Protein 5YHY (pdb70)

Sequence (146 aa):
GMSLANQIDQFLGTIMQFAENKHEILLGKSESDVKLTSTQEHILMLLAEQISTNAKIAEKLKISPAAVTKALKKLQEQELIKSSRATNDERVVLWSLTEKAVPVAKEHATHHEKTLSTYQELGNKFTDEEQEVISKFLSALTEEFQ

Secondary structure (DSSP, 8-state):
---HHHHHHHHHHHHHHHHTT-SS--SS-------S-HHHHHHHHHHHH--B-HHHHHHHHT--HHHHHHHHHHHHHTTSEEEEE-TT-TT-EEEEE-GGGHHHHHHHHHHHHHHHHHHHHHHTTS-HHHHHHHHHHHHHHHHHT-

Radius of gyration: 19.45 Å; Cα contacts (8 Å, |Δi|>4): 118; chains: 1; bounding box: 63×31×28 Å
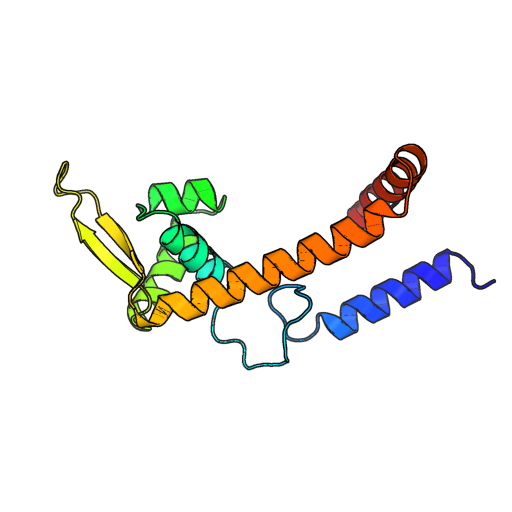
B-factor: mean 30.51, std 11.8, range [16.52, 79.5]

CATH classification: 6.10.250.2360 (+2 more: 1.10.10.10, 6.10.140.1680)

Foldseek 3Di:
DPDVVVVVVVVVVVVVVQCPPHQDDFPPDDDDDDPAHPLLLVVLLVQLVPWDFLVVSCVVVVHDSVVSVVSVVVCVVVVQKDWDADPVDRPTITIHGDPVNNVSNVVVVVRVVVRVVVVVVVCVVDDPVVVVVVVVVVVVVVVVVD

Organism: Lactococcus lactis subsp. lactis (strain IL1403) (NCBI:txid272623)

Structure (mmCIF, N/CA/C/O backbone):
data_5YHY
#
_entry.id   5YHY
#
_cell.length_a   62.182
_cell.length_b   62.182
_cell.length_c   117.280
_cell.angle_alpha   90.00
_cell.angle_beta   90.00
_cell.angle_gamma   90.00
#
_symmetry.space_group_name_H-M   'P 41 21 2'
#
loop_
_entity.id
_entity.type
_entity.pdbx_description
1 polymer 'Zinc transport transcriptional regulator'
2 non-polymer 'ZINC ION'
3 water water
#
loop_
_atom_site.group_PDB
_atom_site.id
_atom_site.type_symbol
_atom_site.label_atom_id
_atom_site.label_alt_id
_atom_site.label_comp_id
_atom_site.label_asym_id
_atom_site.label_entity_id
_atom_site.label_seq_id
_atom_site.pdbx_PDB_ins_code
_atom_site.Cartn_x
_atom_site.Cartn_y
_atom_site.Cartn_z
_atom_site.occupancy
_atom_site.B_iso_or_equiv
_atom_site.auth_seq_id
_atom_site.auth_comp_id
_atom_site.auth_asym_id
_atom_site.auth_atom_id
_atom_site.pdbx_PDB_model_num
ATOM 1 N N . GLY A 1 1 ? 65.589 -19.011 3.914 1.00 54.16 1 GLY A N 1
ATOM 2 C CA . GLY A 1 1 ? 65.227 -20.061 4.848 1.00 47.51 1 GLY A CA 1
ATOM 3 C C . GLY A 1 1 ? 64.506 -19.521 6.068 1.00 52.46 1 GLY A C 1
ATOM 4 O O . GLY A 1 1 ? 65.124 -18.898 6.937 1.00 58.79 1 GLY A O 1
ATOM 5 N N . MET A 1 2 ? 63.194 -19.737 6.136 1.00 47.68 2 MET A N 1
ATOM 6 C CA . MET A 1 2 ? 62.433 -20.398 5.077 1.00 41.49 2 MET A CA 1
ATOM 7 C C . MET A 1 2 ? 62.448 -19.548 3.808 1.00 37.03 2 MET A C 1
ATOM 8 O O . MET A 1 2 ? 62.424 -18.321 3.893 1.00 36.16 2 MET A O 1
ATOM 13 N N . SER A 1 3 ? 62.499 -20.186 2.636 1.00 30.97 3 SER A N 1
ATOM 14 C CA . SER A 1 3 ? 62.484 -19.444 1.378 1.00 29.06 3 SER A CA 1
ATOM 15 C C . SER A 1 3 ? 61.132 -18.773 1.233 1.00 25.04 3 SER A C 1
ATOM 16 O O . SER A 1 3 ? 60.152 -19.224 1.818 1.00 23.84 3 SER A O 1
ATOM 19 N N . LEU A 1 4 ? 61.083 -17.698 0.458 1.00 24.83 4 LEU A N 1
ATOM 20 C CA . LEU A 1 4 ? 59.815 -17.017 0.233 1.00 23.18 4 LEU A CA 1
ATOM 21 C C . LEU A 1 4 ? 58.846 -17.951 -0.479 1.00 23.61 4 LEU A C 1
ATOM 22 O O . LEU A 1 4 ? 57.654 -17.948 -0.184 1.00 20.49 4 LEU A O 1
ATOM 27 N N . ALA A 1 5 ? 59.351 -18.744 -1.420 1.00 24.22 5 ALA A N 1
ATOM 28 C CA . ALA A 1 5 ? 58.495 -19.701 -2.118 1.00 23.72 5 ALA A CA 1
ATOM 29 C C . ALA A 1 5 ? 57.782 -20.621 -1.136 1.00 22.03 5 ALA A C 1
ATOM 30 O O . ALA A 1 5 ? 56.582 -20.865 -1.254 1.00 20.44 5 ALA A O 1
ATOM 32 N N . ASN A 1 6 ? 58.527 -21.143 -0.168 1.00 21.87 6 ASN A N 1
ATOM 33 C CA . ASN A 1 6 ? 57.942 -22.019 0.825 1.00 22.55 6 ASN A CA 1
ATOM 34 C C . ASN A 1 6 ? 56.967 -21.271 1.731 1.00 20.45 6 ASN A C 1
ATOM 35 O O . ASN A 1 6 ? 55.917 -21.798 2.080 1.00 22.53 6 ASN A O 1
ATOM 40 N N . GLN A 1 7 ? 57.293 -20.026 2.053 1.00 19.29 7 GLN A N 1
ATOM 41 C CA . GLN A 1 7 ? 56.389 -19.201 2.859 1.00 20.59 7 GLN A CA 1
ATOM 42 C C . GLN A 1 7 ? 55.073 -18.984 2.124 1.00 19.69 7 GLN A C 1
ATOM 43 O O . GLN A 1 7 ? 53.987 -19.007 2.728 1.00 21.17 7 GLN A O 1
ATOM 49 N N . ILE A 1 8 ? 55.163 -18.749 0.820 1.00 17.65 8 ILE A N 1
ATOM 50 C CA . ILE A 1 8 ? 53.950 -18.551 0.026 1.00 17.99 8 ILE A CA 1
ATOM 51 C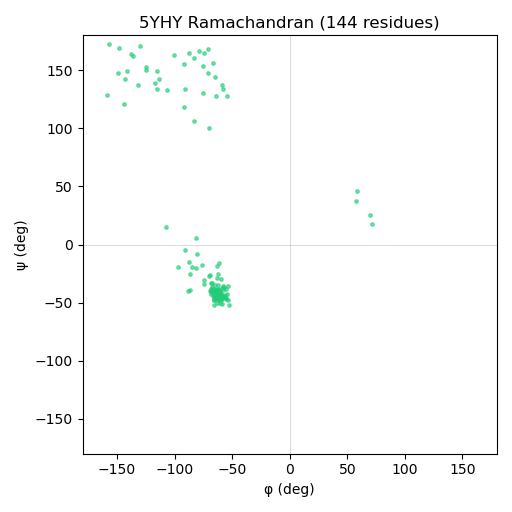 C . ILE A 1 8 ? 53.108 -19.820 0.018 1.00 19.21 8 ILE A C 1
ATOM 52 O O . ILE A 1 8 ? 51.886 -19.772 0.217 1.00 20.23 8 ILE A O 1
ATOM 57 N N . ASP A 1 9 ? 53.770 -20.953 -0.206 1.00 18.37 9 ASP A N 1
ATOM 58 C CA . ASP A 1 9 ? 53.103 -22.257 -0.225 1.00 21.65 9 ASP A CA 1
ATOM 59 C C . ASP A 1 9 ? 52.348 -22.492 1.083 1.00 20.87 9 ASP A C 1
ATOM 60 O O . ASP A 1 9 ? 51.172 -22.879 1.078 1.00 23.44 9 ASP A O 1
ATOM 65 N N . GLN A 1 10 ? 53.010 -22.221 2.201 1.00 22.82 10 GLN A N 1
ATOM 66 C CA . GLN A 1 10 ? 52.403 -22.432 3.510 1.00 22.76 10 GLN A CA 1
ATOM 67 C C . GLN A 1 10 ? 51.255 -21.464 3.787 1.00 23.05 10 GLN A C 1
ATOM 68 O O . GLN A 1 10 ? 50.245 -21.848 4.367 1.00 24.72 10 GLN A O 1
ATOM 74 N N . PHE A 1 11 ? 51.418 -20.215 3.355 1.00 22.39 11 PHE A N 1
ATOM 75 C CA . PHE A 1 11 ? 50.370 -19.223 3.497 1.00 22.47 11 PHE A CA 1
ATOM 76 C C . PHE A 1 11 ? 49.105 -19.655 2.762 1.00 22.44 11 PHE A C 1
ATOM 77 O O . PHE A 1 11 ? 48.001 -19.528 3.273 1.00 23.99 11 PHE A O 1
ATOM 85 N N . LEU A 1 12 ? 49.267 -20.157 1.547 1.00 20.20 12 LEU A N 1
ATOM 86 C CA . LEU A 1 12 ? 48.119 -20.548 0.752 1.00 21.53 12 LEU A CA 1
ATOM 87 C C . LEU A 1 12 ? 47.452 -21.767 1.368 1.00 23.24 12 LEU A C 1
ATOM 88 O O . LEU A 1 12 ? 46.230 -21.894 1.322 1.00 23.50 12 LEU A O 1
ATOM 93 N N . GLY A 1 13 ? 48.258 -22.633 1.974 1.00 22.76 13 GLY A N 1
ATOM 94 C CA . GLY A 1 13 ? 47.724 -23.747 2.750 1.00 25.27 13 GLY A CA 1
ATOM 95 C C . GLY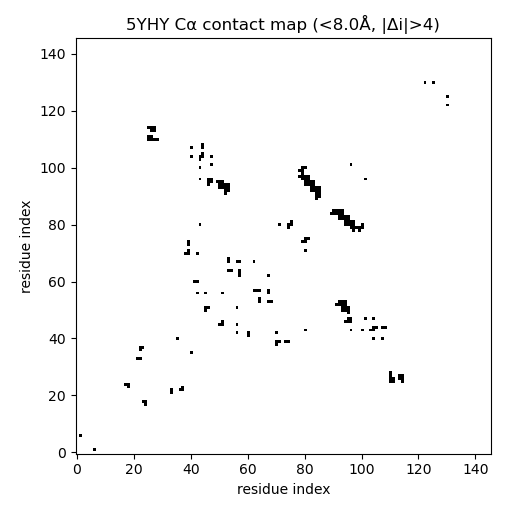 A 1 13 ? 46.840 -23.278 3.899 1.00 25.82 13 GLY A C 1
ATOM 96 O O . GLY A 1 13 ? 45.736 -23.796 4.102 1.00 25.84 13 GLY A O 1
ATOM 97 N N . THR A 1 14 ? 47.318 -22.288 4.647 1.00 23.13 14 THR A N 1
ATOM 98 C CA . THR A 1 14 ? 46.540 -21.702 5.733 1.00 23.45 14 THR A CA 1
ATOM 99 C C . THR A 1 14 ? 45.197 -21.184 5.228 1.00 26.59 14 THR A C 1
ATOM 100 O O . THR A 1 14 ? 44.155 -21.411 5.850 1.00 26.06 14 THR A O 1
ATOM 104 N N . ILE A 1 15 ? 45.220 -20.489 4.094 1.00 22.65 15 ILE A N 1
ATOM 105 C CA . ILE A 1 15 ? 43.995 -19.928 3.533 1.00 23.48 15 ILE A CA 1
ATOM 106 C C . ILE A 1 15 ? 43.034 -21.020 3.073 1.00 26.43 15 ILE A C 1
ATOM 107 O O . ILE A 1 15 ? 41.831 -20.946 3.333 1.00 26.99 15 ILE A O 1
ATOM 112 N N . MET A 1 16 ? 43.558 -22.030 2.388 1.00 25.24 16 MET A N 1
ATOM 113 C CA . MET A 1 16 ? 42.729 -23.157 1.976 1.00 25.30 16 MET A CA 1
ATOM 114 C C . MET A 1 16 ? 41.994 -23.759 3.168 1.00 28.66 16 MET A C 1
ATOM 115 O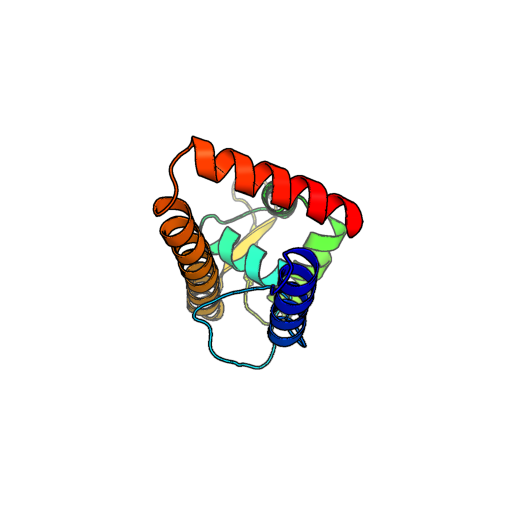 O . MET A 1 16 ? 40.785 -23.994 3.102 1.00 27.46 16 MET A O 1
ATOM 120 N N . GLN A 1 17 ? 42.720 -24.003 4.254 1.00 26.81 17 GLN A N 1
ATOM 121 C CA . GLN A 1 17 ? 42.122 -24.586 5.458 1.00 29.73 17 GLN A CA 1
ATOM 122 C C . GLN A 1 17 ? 41.005 -23.722 6.024 1.00 30.35 17 GLN A C 1
ATOM 123 O O . GLN A 1 17 ? 39.949 -24.222 6.428 1.00 28.96 17 GLN A O 1
ATOM 129 N N . PHE A 1 18 ? 41.249 -22.418 6.072 1.00 26.89 18 PHE A N 1
ATOM 130 C CA . PHE A 1 18 ? 40.277 -21.487 6.619 1.00 26.02 18 PHE A CA 1
ATOM 131 C C . PHE A 1 18 ? 39.046 -21.420 5.720 1.00 30.19 18 PHE A C 1
ATOM 132 O O . PHE A 1 18 ? 37.923 -21.236 6.201 1.00 31.03 18 PHE A O 1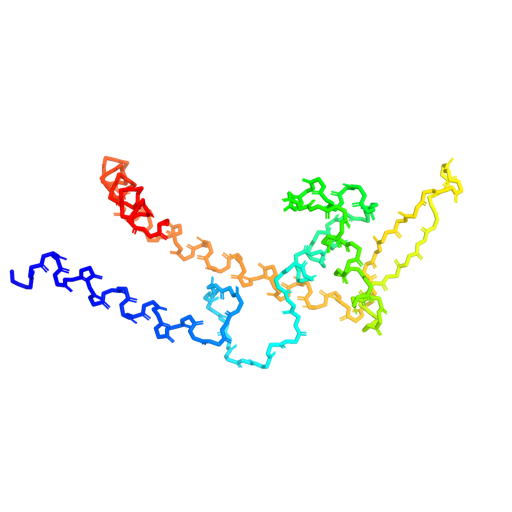
ATOM 140 N N . ALA A 1 19 ? 39.260 -21.583 4.417 1.00 27.00 19 ALA A N 1
ATOM 141 C CA . ALA A 1 19 ? 38.201 -21.356 3.434 1.00 29.64 19 ALA A CA 1
ATOM 142 C C . ALA A 1 19 ? 37.258 -22.544 3.300 1.00 33.90 19 ALA A C 1
ATOM 143 O O . ALA A 1 19 ? 36.142 -22.402 2.808 1.00 34.54 19 ALA A O 1
ATOM 145 N N . GLU A 1 20 ? 37.721 -23.714 3.721 1.00 32.75 20 GLU A N 1
ATOM 146 C CA . GLU A 1 20 ? 36.953 -24.938 3.536 1.00 36.22 20 GLU A CA 1
ATOM 147 C C . GLU A 1 20 ? 35.543 -24.812 4.115 1.00 37.82 20 GLU A C 1
ATOM 148 O O . GLU A 1 20 ? 35.371 -24.421 5.267 1.00 36.72 20 GLU A O 1
ATOM 154 N N . ASN A 1 21 ? 34.548 -25.133 3.292 1.00 40.26 21 ASN A N 1
ATOM 155 C CA . ASN A 1 21 ? 33.139 -25.100 3.693 1.00 41.17 21 ASN A CA 1
ATOM 156 C C . ASN A 1 21 ? 32.566 -23.697 3.922 1.00 42.76 21 ASN A C 1
ATOM 157 O O . ASN A 1 21 ? 31.596 -23.532 4.670 1.00 40.49 21 ASN A O 1
ATOM 162 N N . LYS A 1 22 ? 33.155 -22.693 3.274 1.00 38.08 22 LYS A N 1
ATOM 163 C CA . LYS A 1 22 ? 32.687 -21.315 3.407 1.00 35.76 22 LYS A CA 1
ATOM 164 C C . LYS A 1 22 ? 32.377 -20.692 2.053 1.00 34.12 22 LYS A C 1
ATOM 165 O O . LYS A 1 22 ? 32.988 -21.048 1.048 1.00 35.91 22 LYS A O 1
ATOM 171 N N . HIS A 1 23 ? 31.422 -19.765 2.031 1.00 32.58 23 HIS A N 1
ATOM 172 C CA . HIS A 1 23 ? 31.061 -19.058 0.805 1.00 33.35 23 HIS A CA 1
ATOM 173 C C . HIS A 1 23 ? 31.953 -17.849 0.603 1.00 30.99 23 HIS A C 1
ATOM 174 O O . HIS A 1 23 ? 32.127 -17.385 -0.516 1.00 30.39 23 HIS A O 1
ATOM 181 N N . GLU A 1 24 ? 32.492 -17.331 1.704 1.00 27.53 24 GLU A N 1
ATOM 182 C CA . GLU A 1 24 ? 33.250 -16.090 1.689 1.00 25.95 24 GLU A CA 1
ATOM 183 C C . GLU A 1 24 ? 34.309 -16.134 2.774 1.00 24.59 24 GLU A C 1
ATOM 184 O O . GLU A 1 24 ? 34.099 -16.733 3.826 1.00 24.93 24 GLU A O 1
ATOM 190 N N . ILE A 1 25 ? 35.444 -15.487 2.525 1.00 24.36 25 ILE A N 1
ATOM 191 C CA . ILE A 1 25 ? 36.454 -15.330 3.563 1.00 22.08 25 ILE A CA 1
ATOM 192 C C . ILE A 1 25 ? 36.082 -14.135 4.443 1.00 20.99 25 ILE A C 1
ATOM 193 O O . ILE A 1 25 ? 36.205 -12.983 4.034 1.00 21.96 25 ILE A O 1
ATOM 198 N N . LEU A 1 26 ? 35.611 -14.424 5.652 1.00 21.01 26 LEU A N 1
ATOM 199 C CA . LEU A 1 26 ? 35.212 -13.381 6.591 1.00 21.75 26 LEU A CA 1
ATOM 200 C C . LEU A 1 26 ? 35.833 -13.653 7.947 1.00 22.42 26 LEU A C 1
ATOM 201 O O . LEU A 1 26 ? 35.849 -14.798 8.408 1.00 26.43 26 LEU A O 1
ATOM 206 N N . LEU A 1 27 ? 36.333 -12.597 8.580 1.00 23.40 27 LEU A N 1
ATOM 207 C CA . LEU A 1 27 ? 36.951 -12.702 9.906 1.00 23.32 27 LEU A CA 1
ATOM 208 C C . LEU A 1 27 ? 36.001 -12.264 11.001 1.00 28.23 27 LEU A C 1
ATOM 209 O O . LEU A 1 27 ? 35.019 -11.575 10.744 1.00 29.14 27 LEU A O 1
ATOM 214 N N . GLY A 1 28 ? 36.324 -12.645 12.234 1.00 31.35 28 GLY A N 1
ATOM 215 C CA . GLY A 1 28 ? 35.555 -12.220 13.390 1.00 30.74 28 GLY A CA 1
ATOM 216 C C . GLY A 1 28 ? 34.199 -12.890 13.440 1.00 32.29 28 GLY A C 1
ATOM 217 O O . GLY A 1 28 ? 33.288 -12.434 14.135 1.00 32.43 28 GLY A O 1
ATOM 218 N N . LYS A 1 29 ? 34.063 -13.980 12.696 1.00 31.82 29 LYS A N 1
ATOM 219 C CA . LYS A 1 29 ? 32.801 -14.692 12.607 1.00 34.28 29 LYS A CA 1
ATOM 220 C C . LYS A 1 29 ? 32.952 -16.091 13.197 1.00 41.37 29 LYS A C 1
ATOM 221 O O . LYS A 1 29 ? 33.923 -16.791 12.909 1.00 39.94 29 LYS A O 1
ATOM 227 N N . SER A 1 30 ? 31.999 -16.499 14.029 1.00 39.60 30 SER A N 1
ATOM 228 C CA . SER A 1 30 ? 32.019 -17.853 14.571 1.00 46.49 30 SER A CA 1
ATOM 229 C C . SER A 1 30 ? 31.580 -18.870 13.522 1.00 54.44 30 SER A C 1
ATOM 230 O O . SER A 1 30 ? 30.843 -18.537 12.589 1.00 52.15 30 SER A O 1
ATOM 233 N N . GLU A 1 31 ? 32.048 -20.105 13.673 1.00 57.78 31 GLU A N 1
ATOM 234 C CA . GLU A 1 31 ? 31.609 -21.194 12.812 1.00 62.65 31 GLU A CA 1
ATOM 235 C C . GLU A 1 31 ? 30.100 -21.342 12.939 1.00 63.10 31 GLU A C 1
ATOM 236 O O . GLU A 1 31 ? 29.555 -21.276 14.041 1.00 64.33 31 GLU A O 1
ATOM 242 N N . SER A 1 32 ? 29.423 -21.533 11.813 1.00 63.03 32 SER A N 1
ATOM 243 C CA . SER A 1 32 ? 27.980 -21.730 11.830 1.00 66.23 32 SER A CA 1
ATOM 244 C C . SER A 1 32 ? 27.519 -22.457 10.576 1.00 68.69 32 SER A C 1
ATOM 245 O O . SER A 1 32 ? 28.303 -22.685 9.653 1.00 65.23 32 SER A O 1
ATOM 248 N N . ASP A 1 33 ? 26.243 -22.826 10.555 1.00 69.67 33 ASP A N 1
ATOM 249 C CA . ASP A 1 33 ? 25.649 -23.466 9.392 1.00 71.19 33 ASP A CA 1
ATOM 250 C C . ASP A 1 33 ? 25.416 -22.425 8.299 1.00 70.34 33 ASP A C 1
ATOM 251 O O . ASP A 1 33 ? 24.848 -21.360 8.554 1.00 69.25 33 ASP A O 1
ATOM 256 N N . VAL A 1 34 ? 25.867 -22.731 7.085 1.00 68.37 34 VAL A N 1
ATOM 257 C CA . VAL A 1 34 ? 25.687 -21.828 5.952 1.00 64.02 34 VAL A CA 1
ATOM 258 C C . VAL A 1 34 ? 24.222 -21.772 5.521 1.00 60.76 34 VAL A C 1
ATOM 259 O O . VAL A 1 34 ? 23.731 -22.663 4.826 1.00 64.04 34 VAL A O 1
ATOM 263 N N . LYS A 1 35 ? 23.528 -20.719 5.940 1.00 52.39 35 LYS A N 1
ATOM 264 C CA . LYS A 1 35 ? 22.099 -20.596 5.689 1.00 51.11 35 LYS A CA 1
ATOM 265 C C . LYS A 1 35 ? 21.824 -19.948 4.334 1.00 44.82 35 LYS A C 1
ATOM 266 O O . LYS A 1 35 ? 20.910 -20.358 3.615 1.00 47.63 35 LYS A O 1
ATOM 272 N N . LEU A 1 36 ? 22.625 -18.944 3.988 1.00 39.87 36 LEU A N 1
ATOM 273 C CA . LEU A 1 36 ? 22.402 -18.160 2.775 1.00 30.38 36 LEU A CA 1
ATOM 274 C C . LEU A 1 36 ? 23.628 -18.139 1.877 1.00 30.20 36 LEU A C 1
ATOM 275 O O . LEU A 1 36 ? 24.757 -18.252 2.349 1.00 28.81 36 LEU A O 1
ATOM 280 N N . THR A 1 37 ? 23.408 -17.978 0.576 1.00 26.15 37 THR A N 1
ATOM 281 C CA . THR A 1 37 ? 24.514 -17.780 -0.347 1.00 25.42 37 THR A CA 1
ATOM 282 C C . THR A 1 37 ? 25.015 -16.361 -0.164 1.00 24.32 37 THR A C 1
ATOM 283 O O . THR A 1 37 ? 24.332 -15.535 0.435 1.00 23.44 37 THR A O 1
ATOM 287 N N . SER A 1 38 ? 26.206 -16.078 -0.678 1.00 24.32 38 SER A N 1
ATOM 288 C CA . SER A 1 38 ? 26.754 -14.738 -0.564 1.00 24.15 38 SER A CA 1
ATOM 289 C C . SER A 1 38 ? 25.882 -13.721 -1.296 1.00 21.77 38 SER A C 1
ATOM 290 O O . SER A 1 38 ? 25.651 -12.626 -0.788 1.00 22.66 38 SER A O 1
ATOM 293 N N . THR A 1 39 ? 25.375 -14.083 -2.476 1.00 23.22 39 THR A N 1
ATOM 294 C CA . THR A 1 39 ? 24.512 -13.163 -3.206 1.00 21.04 39 THR A CA 1
ATOM 295 C C . THR A 1 39 ? 23.273 -12.830 -2.367 1.00 18.84 39 THR A C 1
ATOM 296 O O . THR A 1 39 ? 22.865 -11.675 -2.276 1.00 19.62 39 THR A O 1
ATOM 300 N N . GLN A 1 40 ? 22.685 -13.846 -1.749 1.00 21.13 40 GLN A N 1
ATOM 301 C CA . GLN A 1 40 ? 21.523 -13.616 -0.905 1.00 20.22 40 GLN A CA 1
ATOM 302 C C . GLN A 1 40 ? 21.853 -12.673 0.254 1.00 19.99 40 GLN A C 1
ATOM 303 O O . GLN A 1 40 ? 21.095 -11.743 0.532 1.00 18.87 40 GLN A O 1
ATOM 309 N N . GLU A 1 41 ? 22.996 -12.900 0.904 1.00 20.36 41 GLU A N 1
ATOM 310 C CA . GLU A 1 41 ? 23.409 -12.054 2.018 1.00 20.79 41 GLU A CA 1
ATOM 311 C C . GLU A 1 41 ? 23.608 -10.624 1.541 1.00 19.78 41 GLU A C 1
ATOM 312 O O . GLU A 1 41 ? 23.273 -9.669 2.238 1.00 19.79 41 GLU A O 1
ATOM 318 N N . HIS A 1 42 ? 24.163 -10.474 0.343 1.00 18.32 42 HIS A N 1
ATOM 319 C CA . HIS A 1 42 ? 24.465 -9.143 -0.158 1.00 17.04 42 HIS A CA 1
ATOM 320 C C . HIS A 1 42 ? 23.228 -8.377 -0.600 1.00 18.48 42 HIS A C 1
ATOM 321 O O . HIS A 1 42 ? 23.183 -7.161 -0.471 1.00 18.86 42 HIS A O 1
ATOM 328 N N . ILE A 1 43 ? 22.214 -9.092 -1.080 1.00 18.78 43 ILE A N 1
ATOM 329 C CA . ILE A 1 43 ? 20.944 -8.439 -1.345 1.00 20.40 43 ILE A CA 1
ATOM 330 C C . ILE A 1 43 ? 20.370 -7.881 -0.047 1.00 18.33 43 ILE A C 1
ATOM 331 O O . ILE A 1 43 ? 19.905 -6.744 -0.005 1.00 18.94 43 ILE A O 1
ATOM 336 N N . LEU A 1 44 ? 20.441 -8.662 1.024 1.00 20.13 44 LEU A N 1
ATOM 337 C CA . LEU A 1 44 ? 19.910 -8.192 2.299 1.00 20.65 44 LEU A CA 1
ATOM 338 C C . LEU A 1 44 ? 20.647 -6.946 2.784 1.00 18.86 44 LEU A C 1
ATOM 339 O O . LEU A 1 44 ? 20.021 -5.997 3.248 1.00 19.84 44 LEU A O 1
ATOM 344 N N . MET A 1 45 ? 21.973 -6.927 2.632 1.00 21.15 45 MET A N 1
ATOM 345 C CA . MET A 1 45 ? 22.740 -5.734 2.983 1.00 20.96 45 MET A CA 1
ATOM 346 C C . MET A 1 45 ? 22.330 -4.527 2.167 1.00 18.93 45 MET A C 1
ATOM 347 O O . MET A 1 45 ? 22.254 -3.417 2.682 1.00 22.57 45 MET A O 1
ATOM 352 N N . LEU A 1 46 ? 22.087 -4.736 0.877 1.00 18.23 46 LEU A N 1
ATOM 353 C CA . LEU A 1 46 ? 21.681 -3.647 0.016 1.00 18.87 46 LEU A CA 1
ATOM 354 C C . LEU A 1 46 ? 20.311 -3.098 0.451 1.00 20.58 46 LEU A C 1
ATOM 355 O O . LEU A 1 46 ? 20.116 -1.887 0.541 1.00 22.68 46 LEU A O 1
ATOM 360 N N . LEU A 1 47 ? 19.377 -3.998 0.745 1.00 19.93 47 LEU A N 1
ATOM 361 C CA . LEU A 1 47 ? 18.020 -3.587 1.102 1.00 20.20 47 LEU A CA 1
ATOM 362 C C . LEU A 1 47 ? 17.962 -2.900 2.465 1.00 23.97 47 LEU A C 1
ATOM 363 O O . LEU A 1 47 ? 17.071 -2.084 2.711 1.00 25.14 47 LEU A O 1
ATOM 368 N N . ALA A 1 48 ? 18.910 -3.224 3.341 1.00 25.65 48 ALA A N 1
ATOM 369 C CA . ALA A 1 48 ? 19.010 -2.554 4.639 1.00 27.57 48 ALA A CA 1
ATOM 370 C C . ALA A 1 48 ? 19.318 -1.074 4.434 1.00 27.84 48 ALA A C 1
ATOM 371 O O . ALA A 1 48 ? 18.945 -0.222 5.242 1.00 32.71 48 ALA A O 1
ATOM 373 N N . GLU A 1 49 ? 20.002 -0.786 3.337 1.00 25.01 49 GLU A N 1
ATOM 374 C CA . GLU A 1 49 ? 20.428 0.559 2.991 1.00 28.28 49 GLU A CA 1
ATOM 375 C C . GLU A 1 49 ? 19.357 1.295 2.188 1.00 33.01 49 GLU A C 1
ATOM 376 O O . GLU A 1 49 ? 19.112 2.481 2.406 1.00 33.27 49 GLU A O 1
ATOM 382 N N . GLN A 1 50 ? 18.707 0.580 1.273 1.00 29.04 50 GLN A N 1
ATOM 383 C CA . GLN A 1 50 ? 17.747 1.187 0.354 1.00 28.85 50 GLN A CA 1
ATOM 384 C C . GLN A 1 50 ? 16.774 0.158 -0.212 1.00 27.95 50 GLN A C 1
ATOM 385 O O . GLN A 1 50 ? 17.196 -0.865 -0.740 1.00 26.74 50 GLN A O 1
ATOM 391 N N . ILE A 1 51 ? 15.479 0.443 -0.123 1.00 27.16 51 ILE A N 1
ATOM 392 C CA . ILE A 1 51 ? 14.484 -0.340 -0.856 1.00 24.83 51 ILE A CA 1
ATOM 393 C C . ILE A 1 51 ? 14.827 -0.268 -2.344 1.00 25.80 51 ILE A C 1
ATOM 394 O O . ILE A 1 51 ? 15.110 0.813 -2.866 1.00 26.78 51 ILE A O 1
ATOM 399 N N . SER A 1 52 ? 14.811 -1.409 -3.034 1.00 22.06 52 SER A N 1
ATOM 400 C CA . SER A 1 52 ? 15.385 -1.466 -4.370 1.00 21.87 52 SER A CA 1
ATOM 401 C C . SER A 1 52 ? 14.599 -2.329 -5.346 1.00 21.38 52 SER A C 1
ATOM 402 O O . SER A 1 52 ? 13.989 -3.325 -4.957 1.00 22.67 52 SER A O 1
ATOM 405 N N . THR A 1 53 ? 14.652 -1.959 -6.620 1.00 21.50 53 THR A N 1
ATOM 406 C CA . THR A 1 53 ? 14.117 -2.788 -7.697 1.00 20.43 53 THR A CA 1
ATOM 407 C C . THR A 1 53 ? 15.061 -3.932 -8.081 1.00 19.55 53 THR A C 1
ATOM 408 O O . THR A 1 53 ? 16.240 -3.936 -7.707 1.00 19.26 53 THR A O 1
ATOM 412 N N . ASN A 1 54 ? 14.549 -4.893 -8.848 1.00 22.24 54 ASN A N 1
ATOM 413 C CA . ASN A 1 54 ? 15.404 -5.944 -9.395 1.00 19.86 54 ASN A CA 1
ATOM 414 C C . ASN A 1 54 ? 16.561 -5.329 -10.172 1.00 19.71 54 ASN A C 1
ATOM 415 O O . ASN A 1 54 ? 17.701 -5.787 -10.070 1.00 20.83 54 ASN A O 1
ATOM 420 N N . ALA A 1 55 ? 16.256 -4.301 -10.962 1.00 20.54 55 ALA A N 1
ATOM 421 C CA . ALA A 1 55 ? 17.275 -3.649 -11.790 1.00 24.83 55 ALA A CA 1
ATOM 422 C C . ALA A 1 55 ? 18.370 -3.019 -10.946 1.00 21.80 55 ALA A C 1
ATOM 423 O O . ALA A 1 55 ? 19.553 -3.167 -11.248 1.00 22.53 55 ALA A O 1
ATOM 425 N N . LYS A 1 56 ? 17.970 -2.335 -9.878 1.00 23.34 56 LYS A N 1
ATOM 426 C CA . LYS A 1 56 ? 18.915 -1.680 -8.988 1.00 23.30 56 LYS A CA 1
ATOM 427 C C . LYS A 1 56 ? 19.814 -2.703 -8.292 1.00 21.73 56 LYS A C 1
ATOM 428 O O . LYS A 1 5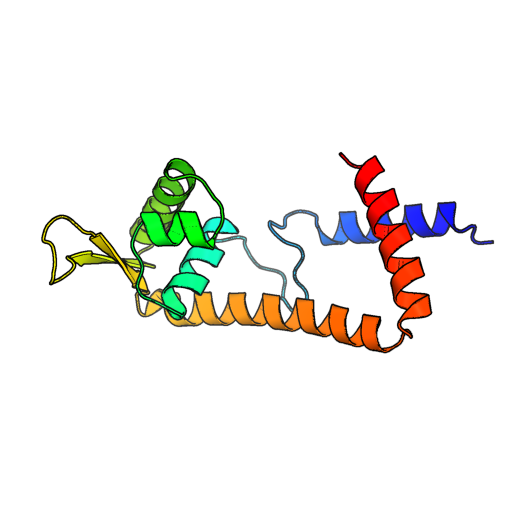6 ? 21.017 -2.481 -8.120 1.00 21.52 56 LYS A O 1
ATOM 434 N N . ILE A 1 57 ? 19.233 -3.836 -7.907 1.00 19.61 57 ILE A N 1
ATOM 435 C CA . ILE A 1 57 ? 20.019 -4.888 -7.280 1.00 19.45 57 ILE A CA 1
ATOM 436 C C . ILE A 1 57 ? 21.092 -5.427 -8.232 1.00 19.74 57 ILE A C 1
ATOM 437 O O . ILE A 1 57 ? 22.249 -5.606 -7.844 1.00 19.35 57 ILE A O 1
ATOM 442 N N . ALA A 1 58 ? 20.701 -5.695 -9.479 1.00 19.79 58 ALA A N 1
ATOM 443 C CA . ALA A 1 58 ? 21.638 -6.192 -10.482 1.00 19.98 58 ALA A CA 1
ATOM 444 C C . ALA A 1 58 ? 22.750 -5.182 -10.725 1.00 19.54 58 ALA A C 1
ATOM 445 O O . ALA A 1 58 ? 23.916 -5.551 -10.867 1.00 20.25 58 ALA A O 1
ATOM 447 N N . GLU A 1 59 ? 22.374 -3.910 -10.770 1.00 19.88 59 GLU A N 1
ATOM 448 C CA . GLU A 1 59 ? 23.333 -2.839 -11.004 1.00 20.55 59 GLU A CA 1
ATOM 449 C C . GLU A 1 59 ? 24.347 -2.779 -9.862 1.00 24.14 59 GLU A C 1
ATOM 450 O O . GLU A 1 59 ? 25.562 -2.742 -10.088 1.00 24.86 59 GLU A O 1
ATOM 456 N N . LYS A 1 60 ? 23.841 -2.758 -8.635 1.00 22.02 60 LYS A N 1
ATOM 457 C CA . LYS A 1 60 ? 24.682 -2.543 -7.459 1.00 22.88 60 LYS A CA 1
ATOM 458 C C . LYS A 1 60 ? 25.613 -3.712 -7.184 1.00 23.76 60 LYS A C 1
ATOM 459 O O . LYS A 1 60 ? 26.769 -3.523 -6.800 1.00 26.25 60 LYS A O 1
ATOM 465 N N . LEU A 1 61 ? 25.105 -4.927 -7.355 1.00 19.94 61 LEU A N 1
ATOM 466 C CA . LEU A 1 61 ? 25.884 -6.112 -7.032 1.00 21.53 61 LEU A CA 1
ATOM 467 C C . LEU A 1 61 ? 26.678 -6.613 -8.234 1.00 22.22 61 LEU A C 1
ATOM 468 O O . LEU A 1 61 ? 27.453 -7.565 -8.118 1.00 23.04 61 LEU A O 1
ATOM 473 N N . LYS A 1 62 ? 26.475 -5.969 -9.378 1.00 21.91 62 LYS A N 1
ATOM 474 C CA . LYS A 1 62 ? 27.182 -6.321 -10.604 1.00 21.88 62 LYS A CA 1
ATOM 475 C C . LYS A 1 62 ? 26.938 -7.771 -10.997 1.00 24.62 62 LYS A C 1
ATOM 476 O O . LYS A 1 62 ? 27.867 -8.499 -11.344 1.00 24.64 62 LYS A O 1
ATOM 482 N N . ILE A 1 63 ? 25.677 -8.184 -10.942 1.00 21.27 63 ILE A N 1
ATOM 483 C CA . ILE A 1 63 ? 25.294 -9.542 -11.337 1.00 25.01 63 ILE A CA 1
ATOM 484 C C . ILE A 1 63 ? 24.117 -9.480 -12.302 1.00 22.00 63 ILE A C 1
ATOM 485 O O . ILE A 1 63 ? 23.533 -8.421 -12.502 1.00 22.26 63 ILE A O 1
ATOM 490 N N . SER A 1 64 ? 23.779 -10.616 -12.904 1.00 22.18 64 SER A N 1
ATOM 491 C CA . SER A 1 64 ? 22.779 -10.638 -13.966 1.00 23.07 64 SER A CA 1
ATOM 492 C C . SER A 1 64 ? 21.358 -10.686 -13.415 1.00 20.71 64 SER A C 1
ATOM 493 O O . SER A 1 64 ? 21.151 -11.058 -12.261 1.00 22.64 64 SER A O 1
ATOM 496 N N . PRO A 1 65 ? 20.369 -10.310 -14.238 1.00 20.83 65 PRO A N 1
ATOM 497 C CA . PRO A 1 65 ? 18.978 -10.415 -13.788 1.00 18.85 65 PRO A CA 1
ATOM 498 C C . PRO A 1 65 ? 18.621 -11.849 -13.373 1.00 20.20 65 PRO A C 1
ATOM 499 O O . PRO A 1 65 ? 17.879 -12.027 -12.413 1.00 20.91 65 PRO A O 1
ATOM 503 N N . ALA A 1 66 ? 19.153 -12.855 -14.060 1.00 20.54 66 ALA A N 1
ATOM 504 C CA . ALA A 1 66 ? 18.873 -14.238 -13.659 1.00 20.20 66 ALA A CA 1
ATOM 505 C C . ALA A 1 66 ? 19.374 -14.525 -12.244 1.00 21.88 66 ALA A C 1
ATOM 506 O O . ALA A 1 66 ? 18.702 -15.191 -11.456 1.00 22.31 66 ALA A O 1
ATOM 508 N N . ALA A 1 67 ? 20.574 -14.048 -11.932 1.00 20.60 67 ALA A N 1
ATOM 509 C CA . ALA A 1 67 ? 21.145 -14.251 -10.611 1.00 20.77 67 ALA A CA 1
ATOM 510 C C . ALA A 1 67 ? 20.289 -13.562 -9.557 1.00 22.62 67 ALA A C 1
ATOM 511 O O . ALA A 1 67 ? 20.072 -14.098 -8.468 1.00 21.57 67 ALA A O 1
ATOM 513 N N . VAL A 1 68 ? 19.820 -12.362 -9.877 1.00 19.07 68 VAL A N 1
ATOM 514 C CA . VAL A 1 68 ? 19.006 -11.604 -8.940 1.00 17.91 68 VAL A CA 1
ATOM 515 C C . VAL A 1 68 ? 17.678 -12.326 -8.714 1.00 19.94 68 VAL A C 1
ATOM 516 O O . VAL A 1 68 ? 17.229 -12.497 -7.571 1.00 20.60 68 VAL A O 1
ATOM 520 N N . THR A 1 69 ? 17.059 -12.761 -9.802 1.00 19.76 69 THR A N 1
ATOM 521 C CA . THR A 1 69 ? 15.781 -13.471 -9.723 1.00 18.11 69 THR A CA 1
ATOM 522 C C . THR A 1 69 ? 15.887 -14.703 -8.820 1.00 21.05 69 THR A C 1
ATOM 523 O O . THR A 1 69 ? 15.023 -14.931 -7.978 1.00 24.90 69 THR A O 1
ATOM 527 N N . LYS A 1 70 ? 16.955 -15.480 -8.995 1.00 21.44 70 LYS A N 1
ATOM 528 C CA . LYS A 1 70 ? 17.163 -16.690 -8.205 1.00 23.36 70 LYS A CA 1
ATOM 529 C C . LYS A 1 70 ? 17.300 -16.365 -6.717 1.00 23.56 70 LYS A C 1
ATOM 530 O O . LYS A 1 70 ? 16.655 -16.990 -5.869 1.00 24.82 70 LYS A O 1
ATOM 536 N N . ALA A 1 71 ? 18.131 -15.378 -6.400 1.00 22.76 71 ALA A N 1
ATOM 537 C CA . ALA A 1 71 ? 18.367 -15.018 -5.008 1.00 21.34 71 ALA A CA 1
ATOM 538 C C . ALA A 1 71 ? 17.115 -14.449 -4.357 1.00 21.86 71 ALA A C 1
ATOM 539 O O . ALA A 1 71 ? 16.823 -14.750 -3.198 1.00 22.34 71 ALA A O 1
ATOM 541 N N . LEU A 1 72 ? 16.380 -13.619 -5.089 1.00 21.65 72 LEU A N 1
ATOM 542 C CA . LEU A 1 72 ? 15.178 -13.008 -4.530 1.00 19.89 72 LEU A CA 1
ATOM 543 C C . LEU A 1 72 ? 14.136 -14.080 -4.245 1.00 22.46 72 LEU A C 1
ATOM 544 O O . LEU A 1 72 ? 13.422 -14.017 -3.239 1.00 22.67 72 LEU A O 1
ATOM 549 N N . LYS A 1 73 ? 14.037 -15.059 -5.138 1.00 21.11 73 LYS A N 1
ATOM 550 C CA . LYS A 1 73 ? 13.044 -16.112 -4.971 1.00 23.74 73 LYS A CA 1
ATOM 551 C C . LYS A 1 73 ? 13.298 -16.833 -3.655 1.00 25.54 73 LYS A C 1
ATOM 552 O O . LYS A 1 73 ? 12.382 -17.057 -2.871 1.00 25.29 73 LYS A O 1
ATOM 558 N N . LYS A 1 74 ? 14.553 -17.192 -3.415 1.00 24.06 74 LYS A N 1
ATOM 559 C CA . LYS A 1 74 ? 14.914 -17.894 -2.188 1.00 25.63 74 LYS A CA 1
ATOM 560 C C . LYS A 1 74 ? 14.714 -17.035 -0.943 1.00 25.07 74 LYS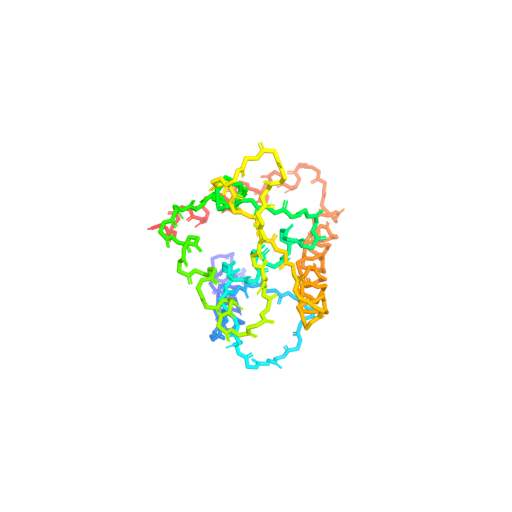 A C 1
ATOM 561 O O . LYS A 1 74 ? 14.206 -17.515 0.070 1.00 25.00 74 LYS A O 1
ATOM 567 N N . LEU A 1 75 ? 15.117 -15.768 -1.004 1.00 21.45 75 LEU A N 1
ATOM 568 C CA . LEU A 1 75 ? 14.936 -14.877 0.135 1.00 21.62 75 LEU A CA 1
ATOM 569 C C . LEU A 1 75 ? 13.461 -14.677 0.474 1.00 22.64 75 LEU A C 1
ATOM 570 O O . LEU A 1 75 ? 13.081 -14.613 1.649 1.00 22.98 75 LEU A O 1
ATOM 575 N N . GLN A 1 76 ? 12.636 -14.571 -0.557 1.00 22.42 76 GLN A N 1
ATOM 576 C CA . GLN A 1 76 ? 11.208 -14.375 -0.351 1.00 21.44 76 GLN A CA 1
ATOM 577 C C . GLN A 1 76 ? 10.578 -15.628 0.258 1.00 25.04 76 GLN A C 1
ATOM 578 O O . GLN A 1 76 ? 9.740 -15.536 1.160 1.00 25.41 76 GLN A O 1
ATOM 584 N N . GLU A 1 77 ? 10.994 -16.794 -0.224 1.00 25.01 77 GLU A N 1
ATOM 585 C CA . GLU A 1 77 ? 10.535 -18.075 0.330 1.00 27.59 77 GLU A CA 1
ATOM 586 C C . GLU A 1 77 ? 10.854 -18.193 1.817 1.00 29.58 77 GLU A C 1
ATOM 587 O O . GLU A 1 77 ? 10.046 -18.709 2.601 1.00 30.55 77 GLU A O 1
ATOM 593 N N . GLN A 1 78 ? 12.034 -17.713 2.203 1.00 27.44 78 GLN A N 1
ATOM 594 C CA . GLN A 1 78 ? 12.455 -17.712 3.601 1.00 28.10 78 GLN A CA 1
ATOM 595 C C . GLN A 1 78 ? 11.876 -16.532 4.385 1.00 26.08 78 GLN A C 1
ATOM 596 O O . GLN A 1 78 ? 12.225 -16.316 5.547 1.00 28.60 78 GLN A O 1
ATOM 602 N N . GLU A 1 79 ? 11.006 -15.765 3.737 1.00 25.41 79 GLU A N 1
ATOM 603 C CA . GLU A 1 79 ? 10.333 -14.633 4.367 1.00 23.71 79 GLU A CA 1
ATOM 604 C C . GLU A 1 79 ? 11.305 -13.598 4.928 1.00 26.77 79 GLU A C 1
ATOM 605 O O . GLU A 1 79 ? 11.065 -12.989 5.975 1.00 26.14 79 GLU A O 1
ATOM 611 N N . LEU A 1 80 ? 12.397 -13.403 4.193 1.00 23.93 80 LEU A N 1
ATOM 612 C CA . LEU A 1 80 ? 13.446 -12.462 4.557 1.00 24.10 80 LEU A CA 1
ATOM 613 C C . LEU A 1 80 ? 13.285 -11.128 3.831 1.00 22.88 80 LEU A C 1
ATOM 614 O O . LEU A 1 80 ? 13.834 -10.107 4.256 1.00 22.47 80 LEU A O 1
ATOM 619 N N . ILE A 1 81 ? 12.530 -11.138 2.733 1.00 20.83 81 ILE A N 1
ATOM 620 C CA . ILE A 1 81 ? 12.238 -9.905 2.006 1.00 19.15 81 ILE A CA 1
ATOM 621 C C . ILE A 1 81 ? 10.778 -9.925 1.604 1.00 20.59 81 ILE A C 1
ATOM 622 O O . ILE A 1 81 ? 10.141 -10.982 1.629 1.00 21.40 81 ILE A O 1
ATOM 627 N N . LYS A 1 82 ? 10.270 -8.759 1.226 1.00 20.37 82 LYS A N 1
ATOM 628 C CA . LYS A 1 82 ? 8.883 -8.613 0.795 1.00 20.20 82 LYS A CA 1
ATOM 629 C C . LYS A 1 82 ? 8.793 -7.594 -0.337 1.00 22.19 82 LYS A C 1
ATOM 630 O O . LYS A 1 82 ? 9.499 -6.575 -0.344 1.00 22.38 82 LYS A O 1
ATOM 636 N N . SER A 1 83 ? 7.916 -7.863 -1.298 1.00 19.51 83 SER A N 1
ATOM 637 C CA . SER A 1 83 ? 7.737 -6.963 -2.417 1.00 17.76 83 SER A CA 1
ATOM 638 C C . SER A 1 83 ? 6.629 -5.945 -2.170 1.00 23.27 83 SER A C 1
ATOM 639 O O . SER A 1 83 ? 5.699 -6.178 -1.390 1.00 21.39 83 SER A O 1
ATOM 642 N N . SER A 1 84 ? 6.747 -4.821 -2.862 1.00 22.68 84 SER A N 1
ATOM 643 C CA . SER A 1 84 ? 5.743 -3.767 -2.824 1.00 24.35 84 SER A CA 1
ATOM 644 C C . SER A 1 84 ? 5.744 -3.106 -4.190 1.00 28.40 84 SER A C 1
ATOM 645 O O . SER A 1 84 ? 6.619 -3.365 -5.019 1.00 26.49 84 SER A O 1
ATOM 648 N N . ARG A 1 85 ? 4.747 -2.271 -4.436 1.00 27.43 85 ARG A N 1
ATOM 649 C CA . ARG A 1 85 ? 4.579 -1.673 -5.742 1.00 33.23 85 ARG A CA 1
ATOM 650 C C . ARG A 1 85 ? 4.995 -0.217 -5.635 1.00 37.40 85 ARG A C 1
ATOM 651 O O . ARG A 1 85 ? 4.603 0.475 -4.698 1.00 40.38 85 ARG A O 1
ATOM 659 N N . ALA A 1 86 ? 5.812 0.243 -6.576 1.00 41.63 86 ALA A N 1
ATOM 660 C CA . ALA A 1 86 ? 6.228 1.640 -6.591 1.00 47.04 86 ALA A CA 1
ATOM 661 C C . ALA A 1 86 ? 5.015 2.539 -6.817 1.00 52.13 86 ALA A C 1
ATOM 662 O O . ALA A 1 86 ? 4.254 2.338 -7.763 1.00 54.09 86 ALA A O 1
ATOM 664 N N . THR A 1 87 ? 4.836 3.523 -5.941 1.00 55.86 87 THR A N 1
ATOM 665 C CA . THR A 1 87 ? 3.693 4.429 -6.030 1.00 59.13 87 THR A CA 1
ATOM 666 C C . THR A 1 87 ? 3.650 5.187 -7.355 1.00 60.12 87 THR A C 1
ATOM 667 O O . THR A 1 87 ? 2.572 5.535 -7.843 1.00 62.39 87 THR A O 1
ATOM 671 N N . ASN A 1 88 ? 4.822 5.434 -7.935 1.00 61.82 88 ASN A N 1
ATOM 672 C CA . ASN A 1 88 ? 4.922 6.175 -9.191 1.00 61.11 88 ASN A CA 1
ATOM 673 C C . ASN A 1 88 ? 4.493 5.360 -10.409 1.00 61.39 88 ASN A C 1
ATOM 674 O O . ASN A 1 88 ? 3.945 5.906 -11.366 1.00 60.98 88 ASN A O 1
ATOM 679 N N . ASP A 1 89 ? 4.755 4.056 -10.372 1.00 58.49 89 ASP A N 1
ATOM 680 C CA . ASP A 1 89 ? 4.470 3.183 -11.508 1.00 55.62 89 ASP A CA 1
ATOM 681 C C . ASP A 1 89 ? 3.998 1.807 -11.034 1.00 56.32 89 ASP A C 1
ATOM 682 O O . ASP A 1 89 ? 4.716 1.110 -10.318 1.00 51.57 89 ASP A O 1
ATOM 687 N N . GLU A 1 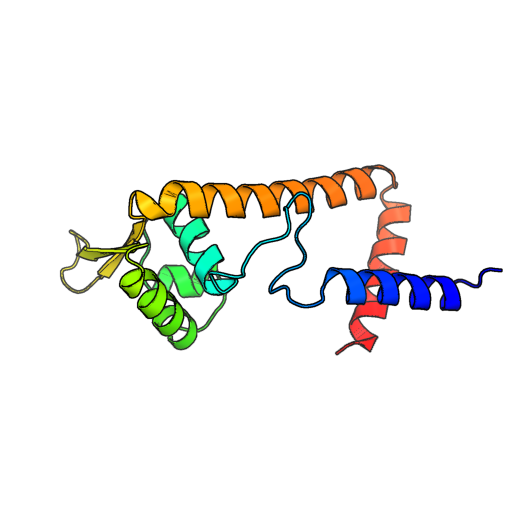90 ? 2.793 1.422 -11.448 1.00 56.51 90 GLU A N 1
ATOM 688 C CA . GLU A 1 90 ? 2.178 0.173 -11.007 1.00 52.65 90 GLU A CA 1
ATOM 689 C C . GLU A 1 90 ? 2.969 -1.052 -11.452 1.00 51.78 90 GLU A C 1
ATOM 690 O O . GLU A 1 90 ? 2.797 -2.142 -10.903 1.00 47.46 90 GLU A O 1
ATOM 696 N N . ARG A 1 91 ? 3.828 -0.880 -12.452 1.00 49.18 91 ARG A N 1
ATOM 697 C CA . ARG A 1 91 ? 4.584 -2.000 -12.999 1.00 45.89 91 ARG A CA 1
ATOM 698 C C . ARG A 1 91 ? 5.895 -2.262 -12.262 1.00 41.08 91 ARG A C 1
ATOM 699 O O . ARG A 1 91 ? 6.499 -3.321 -12.427 1.00 43.58 91 ARG A O 1
ATOM 707 N N . VAL A 1 92 ? 6.332 -1.302 -11.456 1.00 39.16 92 VAL A N 1
ATOM 708 C CA . VAL A 1 92 ? 7.633 -1.409 -10.800 1.00 38.71 92 VAL A CA 1
ATOM 709 C C . VAL A 1 92 ? 7.558 -2.061 -9.416 1.00 32.40 92 VAL A C 1
ATOM 710 O O . VAL A 1 92 ? 6.922 -1.532 -8.510 1.00 35.95 92 VAL A O 1
ATOM 714 N N . VAL A 1 93 ? 8.229 -3.204 -9.272 1.00 31.24 93 VAL A N 1
ATOM 715 C CA . VAL A 1 93 ? 8.285 -3.922 -8.001 1.00 27.12 93 VAL A CA 1
ATOM 716 C C . VAL A 1 93 ? 9.495 -3.475 -7.188 1.00 26.30 93 VAL A C 1
ATOM 717 O O . VAL A 1 93 ? 10.602 -3.399 -7.716 1.00 24.92 93 VAL A O 1
ATOM 721 N N . LEU A 1 94 ? 9.279 -3.204 -5.906 1.00 23.41 94 LEU A N 1
ATOM 722 C CA . LEU A 1 94 ? 10.362 -2.857 -4.986 1.00 24.22 94 LEU A CA 1
ATOM 723 C C . LEU A 1 94 ? 10.499 -3.933 -3.920 1.00 26.08 94 LEU A C 1
ATOM 724 O O . LEU A 1 94 ? 9.511 -4.571 -3.541 1.00 24.76 94 LEU A O 1
ATOM 729 N N . TRP A 1 95 ? 11.720 -4.128 -3.430 1.00 21.14 95 TRP A N 1
ATOM 730 C CA . TRP A 1 95 ? 11.982 -5.110 -2.386 1.00 19.75 95 TRP A CA 1
ATOM 731 C C . TRP A 1 95 ? 12.481 -4.451 -1.126 1.00 22.99 95 TRP A C 1
ATOM 732 O O . TRP A 1 95 ? 13.301 -3.527 -1.183 1.00 22.94 95 TRP A O 1
ATOM 743 N N . SER A 1 96 ? 11.986 -4.933 0.010 1.00 21.43 96 SER A N 1
ATOM 744 C CA . SER A 1 96 ? 12.459 -4.472 1.309 1.00 21.18 96 SER A CA 1
ATOM 745 C C . SER A 1 96 ? 12.680 -5.635 2.269 1.00 23.52 96 SER A C 1
ATOM 746 O O . SER A 1 96 ? 12.174 -6.740 2.056 1.00 21.60 96 SER A O 1
ATOM 749 N N . LEU A 1 97 ? 13.445 -5.386 3.329 1.00 22.80 97 LEU A N 1
ATOM 750 C CA . LEU A 1 97 ? 13.663 -6.389 4.357 1.00 22.17 97 LEU A CA 1
ATOM 751 C C . LEU A 1 97 ? 12.395 -6.606 5.171 1.00 23.64 97 LEU A C 1
ATOM 752 O O . LEU A 1 97 ? 11.616 -5.677 5.374 1.00 27.47 97 LEU A O 1
ATOM 757 N N . THR A 1 98 ? 12.210 -7.833 5.631 1.00 24.06 98 THR A N 1
ATOM 758 C CA . THR A 1 98 ? 11.257 -8.107 6.704 1.00 23.35 98 THR A CA 1
ATOM 759 C C . THR A 1 98 ? 11.991 -7.911 8.028 1.00 29.86 98 THR A C 1
ATOM 760 O O . THR A 1 98 ? 13.222 -7.859 8.061 1.00 26.70 98 THR A O 1
ATOM 764 N N . GLU A 1 99 ? 11.250 -7.799 9.127 1.00 28.44 99 GLU A N 1
ATOM 765 C CA . GLU A 1 99 ? 11.905 -7.651 10.428 1.00 30.41 99 GLU A CA 1
ATOM 766 C C . GLU A 1 99 ? 12.850 -8.817 10.718 1.00 26.62 99 GLU A C 1
ATOM 767 O O . GLU A 1 99 ? 13.906 -8.634 11.327 1.00 30.60 99 GLU A O 1
ATOM 773 N N . LYS A 1 100 ? 12.476 -10.013 10.276 1.00 26.37 100 LYS A N 1
ATOM 774 C CA . LYS A 1 100 ? 13.305 -11.202 10.441 1.00 29.88 100 LYS A CA 1
ATOM 775 C C . LYS A 1 100 ? 14.719 -10.973 9.886 1.00 30.82 100 LYS A C 1
ATOM 776 O O . LYS A 1 100 ? 15.707 -11.467 10.434 1.00 28.11 100 LYS A O 1
ATOM 782 N N . ALA A 1 101 ? 14.804 -10.207 8.801 1.00 27.72 101 ALA A N 1
ATOM 783 C CA . ALA A 1 101 ? 16.061 -10.043 8.074 1.00 25.27 101 ALA A CA 1
ATOM 784 C C . ALA A 1 101 ? 16.971 -8.961 8.635 1.00 27.55 101 ALA A C 1
ATOM 785 O O . ALA A 1 101 ? 18.172 -8.947 8.353 1.00 24.93 101 ALA A O 1
ATOM 787 N N . VAL A 1 102 ? 16.398 -8.049 9.409 1.00 28.35 102 VAL A N 1
ATOM 788 C CA . VAL A 1 102 ? 17.144 -6.911 9.931 1.00 28.23 102 VAL A CA 1
ATOM 789 C C . VAL A 1 102 ? 18.428 -7.337 10.659 1.00 26.58 102 VAL A C 1
ATOM 790 O O . VAL A 1 102 ? 19.504 -6.842 10.344 1.00 26.84 102 VAL A O 1
ATOM 794 N N . PRO A 1 103 ? 18.327 -8.265 11.624 1.00 27.60 103 PRO A N 1
ATOM 795 C CA . PRO A 1 103 ? 19.574 -8.652 12.298 1.00 30.84 103 PRO A CA 1
ATOM 796 C C . PRO A 1 103 ? 20.516 -9.465 11.405 1.00 29.39 103 PRO A C 1
ATOM 797 O O . PRO A 1 103 ? 21.732 -9.436 11.624 1.00 28.41 103 PRO A O 1
ATOM 801 N N . VAL A 1 104 ? 19.960 -10.176 10.425 1.00 25.76 104 VAL A N 1
ATOM 802 C CA . VAL A 1 104 ? 20.739 -11.005 9.513 1.00 27.09 104 VAL A CA 1
ATOM 803 C C . VAL A 1 104 ? 21.631 -10.097 8.679 1.00 24.69 104 VAL A C 1
ATOM 804 O O . VAL A 1 104 ? 22.830 -10.346 8.541 1.00 24.12 104 VAL A O 1
ATOM 808 N N . ALA A 1 105 ? 21.044 -9.035 8.139 1.00 23.69 105 ALA A N 1
ATOM 809 C CA . ALA A 1 105 ? 21.793 -8.084 7.315 1.00 24.15 105 ALA A CA 1
ATOM 810 C C . ALA A 1 105 ? 22.817 -7.336 8.162 1.00 26.31 105 ALA A C 1
ATOM 811 O O . ALA A 1 105 ? 23.945 -7.087 7.725 1.00 23.87 105 ALA A O 1
ATOM 813 N N . LYS A 1 106 ? 22.421 -6.978 9.381 1.00 24.64 106 LYS A N 1
ATOM 814 C CA . LYS A 1 106 ? 23.321 -6.260 10.271 1.00 26.46 106 LYS A CA 1
ATOM 815 C C . LYS A 1 106 ? 24.530 -7.123 10.593 1.00 24.32 106 LYS A C 1
ATOM 816 O O . LYS A 1 106 ? 25.660 -6.628 10.593 1.00 25.66 106 LYS A O 1
ATOM 822 N N . GLU A 1 107 ? 24.295 -8.409 10.852 1.00 22.40 107 GLU A N 1
ATOM 823 C CA . GLU A 1 107 ? 25.382 -9.327 11.183 1.00 25.71 107 GLU A CA 1
ATOM 824 C C . GLU A 1 107 ? 26.343 -9.469 10.019 1.00 25.63 107 GLU A C 1
ATOM 825 O O . GLU A 1 107 ? 27.558 -9.423 10.201 1.00 23.97 107 GLU A O 1
ATOM 831 N N . HIS A 1 108 ? 25.805 -9.659 8.819 1.00 24.19 108 HIS A N 1
ATOM 832 C CA . HIS A 1 108 ? 26.694 -9.828 7.678 1.00 23.14 108 HIS A CA 1
ATOM 833 C C . HIS A 1 108 ? 27.499 -8.568 7.392 1.00 22.65 108 HIS A C 1
ATOM 834 O O . HIS A 1 108 ? 28.682 -8.650 7.048 1.00 22.43 108 HIS A O 1
ATOM 841 N N . ALA A 1 109 ? 26.861 -7.408 7.515 1.00 21.73 109 ALA A N 1
ATOM 842 C CA . ALA A 1 109 ? 27.552 -6.149 7.318 1.00 23.05 109 ALA A CA 1
ATOM 843 C C . ALA A 1 109 ? 28.693 -6.048 8.325 1.00 25.56 109 ALA A C 1
ATOM 844 O O . ALA A 1 109 ? 29.802 -5.639 7.986 1.00 25.31 109 ALA A O 1
ATOM 846 N N . THR A 1 110 ? 28.419 -6.439 9.562 1.00 23.68 110 THR A N 1
ATOM 847 C CA . THR A 1 110 ? 29.454 -6.392 10.589 1.00 26.65 110 THR A CA 1
ATOM 848 C C . THR A 1 110 ? 30.649 -7.278 10.230 1.00 24.14 110 THR A C 1
ATOM 849 O O . THR A 1 110 ? 31.809 -6.880 10.425 1.00 24.11 110 THR A O 1
ATOM 853 N N . HIS A 1 111 ? 30.378 -8.471 9.711 1.00 21.92 111 HIS A N 1
ATOM 854 C CA . HIS A 1 111 ? 31.458 -9.372 9.322 1.00 23.14 111 HIS A CA 1
ATOM 855 C C . HIS A 1 111 ? 32.347 -8.747 8.251 1.00 22.46 111 HIS A C 1
ATOM 856 O O . HIS A 1 111 ? 33.573 -8.812 8.339 1.00 21.41 111 HIS A O 1
ATOM 863 N N . HIS A 1 112 ? 31.735 -8.159 7.227 1.00 23.22 112 HIS A N 1
ATOM 864 C CA . HIS A 1 112 ? 32.519 -7.459 6.211 1.00 21.81 112 HIS A CA 1
ATOM 865 C C . HIS A 1 112 ? 33.322 -6.303 6.781 1.00 21.45 112 HIS A C 1
ATOM 866 O O . HIS A 1 112 ? 34.485 -6.109 6.426 1.00 21.44 112 HIS A O 1
ATOM 873 N N . GLU A 1 113 ? 32.696 -5.538 7.668 1.00 22.96 113 GLU A N 1
ATOM 874 C CA . GLU A 1 113 ? 33.350 -4.393 8.283 1.00 24.77 113 GLU A CA 1
ATOM 875 C C . GLU A 1 113 ? 34.579 -4.828 9.078 1.00 22.98 113 GLU A C 1
ATOM 876 O O . GLU A 1 113 ? 35.643 -4.221 8.957 1.00 24.20 113 GLU A O 1
ATOM 882 N N . LYS A 1 114 ? 34.417 -5.886 9.872 1.00 20.71 114 LYS A N 1
ATOM 883 C CA . LYS A 1 114 ? 35.493 -6.430 10.710 1.00 22.24 114 LYS A CA 1
ATOM 884 C C . LYS A 1 114 ? 36.635 -6.940 9.851 1.00 21.61 114 LYS A C 1
ATOM 885 O O . LYS A 1 114 ? 37.816 -6.742 10.157 1.00 21.71 114 LYS A O 1
ATOM 891 N N . THR A 1 115 ? 36.271 -7.611 8.769 1.00 20.67 115 THR A N 1
ATOM 892 C CA . THR A 1 115 ? 37.249 -8.204 7.875 1.00 19.60 115 THR A CA 1
ATOM 893 C C . THR A 1 115 ? 38.061 -7.105 7.216 1.00 19.72 115 THR A C 1
ATOM 894 O O . THR A 1 115 ? 39.300 -7.133 7.228 1.00 19.22 115 THR A O 1
ATOM 898 N N . LEU A 1 116 ? 37.366 -6.137 6.632 1.00 19.62 116 LEU A N 1
ATOM 899 C CA . LEU A 1 116 ? 38.056 -5.053 5.945 1.00 22.18 116 LEU A CA 1
ATOM 900 C C . LEU A 1 116 ? 38.905 -4.218 6.894 1.00 22.18 116 LEU A C 1
ATOM 901 O O . LEU A 1 116 ? 40.036 -3.859 6.561 1.00 22.24 116 LEU A O 1
ATOM 906 N N . SER A 1 117 ? 38.389 -3.944 8.093 1.00 22.56 117 SER A N 1
ATOM 907 C CA . SER A 1 117 ? 39.150 -3.154 9.057 1.00 23.08 117 SER A CA 1
ATOM 908 C C . SER A 1 117 ? 40.417 -3.904 9.485 1.00 20.18 117 SER A C 1
ATOM 909 O O . SER A 1 117 ? 41.462 -3.296 9.705 1.00 23.14 117 SER A O 1
ATOM 912 N N . THR A 1 118 ? 40.326 -5.226 9.583 1.00 19.41 118 THR A N 1
ATOM 913 C CA . THR A 1 118 ? 41.496 -6.026 9.915 1.00 19.33 118 THR A CA 1
ATOM 914 C C . THR A 1 118 ? 42.575 -5.888 8.840 1.00 19.56 118 THR A C 1
ATOM 915 O O . THR A 1 118 ? 43.764 -5.727 9.147 1.00 21.38 118 THR A O 1
ATOM 919 N N . TYR A 1 119 ? 42.168 -5.946 7.577 1.00 19.60 119 TYR A N 1
ATOM 920 C CA . TYR A 1 119 ? 43.130 -5.788 6.487 1.00 19.64 119 TYR A CA 1
ATOM 921 C C . TYR A 1 119 ? 43.664 -4.362 6.471 1.00 20.75 119 TYR A C 1
ATOM 922 O O . TYR A 1 119 ? 44.843 -4.134 6.196 1.00 20.39 119 TYR A O 1
ATOM 931 N N . GLN A 1 120 ? 42.787 -3.401 6.747 1.00 20.29 120 GLN A N 1
ATOM 932 C CA . GLN A 1 120 ? 43.196 -2.003 6.754 1.00 21.83 120 GLN A CA 1
ATOM 933 C C . GLN A 1 120 ? 44.253 -1.749 7.829 1.00 21.98 120 GLN A C 1
ATOM 934 O O . GLN A 1 120 ? 45.277 -1.112 7.566 1.00 22.90 120 GLN A O 1
ATOM 940 N N . GLU A 1 121 ? 44.006 -2.250 9.035 1.00 20.87 121 GLU A N 1
ATOM 941 C CA . GLU A 1 121 ? 44.949 -2.074 10.130 1.00 22.46 121 GLU A CA 1
ATOM 942 C C . GLU A 1 121 ? 46.287 -2.717 9.807 1.00 22.83 121 GLU A C 1
ATOM 943 O O . GLU A 1 121 ? 47.338 -2.166 10.127 1.00 22.99 121 GLU A O 1
ATOM 949 N N . LEU A 1 122 ? 46.254 -3.875 9.157 1.00 20.52 122 LEU A N 1
ATOM 950 C CA . LEU A 1 122 ? 47.508 -4.517 8.771 1.00 21.46 122 LEU A CA 1
ATOM 951 C C . LEU A 1 122 ? 48.247 -3.659 7.737 1.00 21.27 122 LEU A C 1
ATOM 952 O O . LEU A 1 122 ? 49.454 -3.409 7.859 1.00 20.97 122 LEU A O 1
ATOM 957 N N . GLY A 1 123 ? 47.525 -3.214 6.714 1.00 20.74 123 GLY A N 1
ATOM 958 C CA . GLY A 1 123 ? 48.118 -2.380 5.683 1.00 20.91 123 GLY A CA 1
ATOM 959 C C . GLY A 1 123 ? 48.699 -1.110 6.283 1.00 22.81 123 GLY A C 1
ATOM 960 O O . GLY A 1 123 ? 49.759 -0.650 5.849 1.00 22.11 123 GLY A O 1
ATOM 961 N N . ASN A 1 124 ? 48.017 -0.557 7.288 1.00 22.32 124 ASN A N 1
ATOM 962 C CA . ASN A 1 124 ? 48.458 0.689 7.934 1.00 23.93 124 ASN A CA 1
ATOM 963 C C . ASN A 1 124 ? 49.827 0.580 8.587 1.00 22.15 124 ASN A C 1
ATOM 964 O O . ASN A 1 124 ? 50.439 1.597 8.928 1.00 26.94 124 ASN A O 1
ATOM 969 N N . LYS A 1 125 ? 50.307 -0.642 8.789 1.00 20.72 125 LYS A N 1
ATOM 970 C CA . LYS A 1 125 ? 51.627 -0.843 9.380 1.00 20.91 125 LYS A CA 1
ATOM 971 C C . LYS A 1 125 ? 52.738 -0.674 8.354 1.00 19.36 125 LYS A C 1
ATOM 972 O O . LYS A 1 125 ? 53.926 -0.671 8.705 1.00 22.68 125 LYS A O 1
ATOM 978 N N . PHE A 1 126 ? 52.349 -0.547 7.090 1.00 18.95 126 PHE A N 1
ATOM 979 C CA . PHE A 1 126 ? 53.285 -0.399 5.990 1.00 19.68 126 PHE A CA 1
ATOM 980 C C . PHE A 1 126 ? 53.177 0.987 5.343 1.00 19.27 126 PHE A C 1
ATOM 981 O O . PHE A 1 126 ? 52.084 1.560 5.214 1.00 20.34 126 PHE A O 1
ATOM 989 N N . THR A 1 127 ? 54.321 1.525 4.945 1.00 20.27 127 THR A N 1
ATOM 990 C CA . THR A 1 127 ? 54.338 2.786 4.226 1.00 19.06 127 THR A CA 1
ATOM 991 C C . THR A 1 127 ? 53.788 2.584 2.828 1.00 21.86 127 THR A C 1
ATOM 992 O O . THR A 1 127 ? 53.629 1.455 2.370 1.00 19.47 127 THR A O 1
ATOM 996 N N . ASP A 1 128 ? 53.507 3.681 2.132 1.00 19.30 128 ASP A N 1
ATOM 997 C CA . ASP A 1 128 ? 53.017 3.581 0.764 1.00 20.34 128 ASP A CA 1
ATOM 998 C C . ASP A 1 128 ? 53.963 2.797 -0.139 1.00 20.81 128 ASP A C 1
ATOM 999 O O . ASP A 1 128 ? 53.517 1.975 -0.948 1.00 22.05 128 ASP A O 1
ATOM 1004 N N . GLU A 1 129 ? 55.267 3.055 -0.014 1.00 22.39 129 GLU A N 1
ATOM 1005 C CA . GLU A 1 129 ? 56.258 2.359 -0.824 1.00 23.59 129 GLU A CA 1
ATOM 1006 C C . GLU A 1 129 ? 56.175 0.853 -0.585 1.00 21.34 129 GLU A C 1
ATOM 1007 O O . GLU A 1 129 ? 56.224 0.064 -1.532 1.00 21.39 129 GLU A O 1
ATOM 1013 N N . GLU A 1 130 ? 56.046 0.467 0.678 1.00 20.82 130 GLU A N 1
ATOM 1014 C CA . GLU A 1 130 ? 55.939 -0.955 1.035 1.00 17.41 130 GLU A CA 1
ATOM 1015 C C . GLU A 1 130 ? 54.615 -1.528 0.549 1.00 20.68 130 GLU A C 1
ATOM 1016 O O . GLU A 1 130 ? 54.564 -2.670 0.085 1.00 19.99 130 GLU A O 1
ATOM 1022 N N . GLN A 1 131 ? 53.542 -0.752 0.657 1.00 19.04 131 GLN A N 1
ATOM 1023 C CA . GLN A 1 131 ? 52.251 -1.211 0.146 1.00 18.56 131 GLN A CA 1
ATOM 1024 C C . GLN A 1 131 ? 52.288 -1.450 -1.361 1.00 20.53 131 GLN A C 1
ATOM 1025 O O . GLN A 1 131 ? 51.636 -2.359 -1.859 1.00 20.15 131 GLN A O 1
ATOM 1031 N N . GLU A 1 132 ? 53.047 -0.629 -2.086 1.00 18.83 132 GLU A N 1
ATOM 1032 C CA . GLU A 1 132 ? 53.210 -0.847 -3.520 1.00 21.27 132 GLU A CA 1
ATOM 1033 C C . GLU A 1 132 ? 53.867 -2.200 -3.811 1.00 19.97 132 GLU A C 1
ATOM 1034 O O . GLU A 1 132 ? 53.450 -2.906 -4.738 1.00 18.94 132 GLU A O 1
ATOM 1040 N N . VAL A 1 133 ? 54.886 -2.555 -3.024 1.00 18.11 133 VAL A N 1
ATOM 1041 C CA . VAL A 1 133 ? 55.545 -3.851 -3.174 1.00 18.03 133 VAL A CA 1
ATOM 1042 C C . VAL A 1 133 ? 54.531 -4.973 -2.937 1.00 17.75 133 VAL A C 1
ATOM 1043 O O . VAL A 1 133 ? 54.411 -5.900 -3.739 1.00 18.01 133 VAL A O 1
ATOM 1047 N N . ILE A 1 134 ? 53.810 -4.881 -1.825 1.00 16.64 134 ILE A N 1
ATOM 1048 C CA . ILE A 1 134 ? 52.791 -5.876 -1.501 1.00 16.77 134 ILE A CA 1
ATOM 1049 C C . ILE A 1 134 ? 51.748 -5.969 -2.616 1.00 18.70 134 ILE A C 1
ATOM 1050 O O . ILE A 1 134 ? 51.363 -7.057 -3.038 1.00 16.97 134 ILE A O 1
ATOM 1055 N N . SER A 1 135 ? 51.290 -4.818 -3.095 1.00 16.98 135 SER A N 1
ATOM 1056 C CA . SER A 1 135 ? 50.274 -4.792 -4.147 1.00 16.59 135 SER A CA 1
ATOM 1057 C C . SER A 1 135 ? 50.752 -5.467 -5.436 1.00 17.26 135 SER A C 1
ATOM 1058 O O . SER A 1 135 ? 50.014 -6.253 -6.048 1.00 18.86 135 SER A O 1
ATOM 1061 N N . LYS A 1 136 ? 51.981 -5.163 -5.846 1.00 17.89 136 LYS A N 1
ATOM 1062 C CA . LYS A 1 136 ? 52.565 -5.784 -7.033 1.00 17.27 136 LYS A CA 1
ATOM 1063 C C . LYS A 1 136 ? 52.661 -7.291 -6.855 1.00 18.85 136 LYS A C 1
ATOM 1064 O O . LYS A 1 136 ? 52.334 -8.046 -7.770 1.00 19.38 136 LYS A O 1
ATOM 1070 N N . PHE A 1 137 ? 53.080 -7.708 -5.664 1.00 18.03 137 PHE A N 1
ATOM 1071 C CA . PHE A 1 137 ? 53.136 -9.120 -5.319 1.00 17.47 137 PHE A CA 1
ATOM 1072 C C . PHE A 1 137 ? 51.756 -9.788 -5.436 1.00 18.93 137 PHE A C 1
ATOM 1073 O O . PHE A 1 137 ? 51.608 -10.841 -6.071 1.00 18.61 137 PHE A O 1
ATOM 1081 N N . LEU A 1 138 ? 50.750 -9.189 -4.814 1.00 18.27 138 LEU A N 1
ATOM 1082 C CA . LEU A 1 138 ? 49.419 -9.779 -4.834 1.00 17.68 138 LEU A CA 1
ATOM 1083 C C . LEU A 1 138 ? 48.859 -9.857 -6.243 1.00 17.52 138 LEU A C 1
ATOM 1084 O O . LEU A 1 138 ? 48.209 -10.837 -6.600 1.00 19.86 138 LEU A O 1
ATOM 1089 N N . SER A 1 139 ? 49.081 -8.804 -7.029 1.00 19.36 139 SER A N 1
ATOM 1090 C CA . SER A 1 139 ? 48.591 -8.773 -8.403 1.00 18.60 139 SER A CA 1
ATOM 1091 C C . SER A 1 139 ? 49.206 -9.898 -9.220 1.00 20.14 139 SER A C 1
ATOM 1092 O O . SER A 1 139 ? 48.506 -10.600 -9.948 1.00 20.60 139 SER A O 1
ATOM 1095 N N . ALA A 1 140 ? 50.513 -10.082 -9.069 1.00 19.36 140 ALA A N 1
ATOM 1096 C CA . ALA A 1 140 ? 51.227 -11.104 -9.824 1.00 19.88 140 ALA A CA 1
ATOM 1097 C C . ALA A 1 140 ? 50.808 -12.496 -9.388 1.00 18.88 140 ALA A C 1
ATOM 1098 O O . ALA A 1 140 ? 50.610 -13.388 -10.220 1.00 21.72 140 ALA A O 1
ATOM 1100 N N . LEU A 1 141 ? 50.670 -12.692 -8.080 1.00 17.30 141 LEU A N 1
ATOM 1101 C CA . LEU A 1 141 ? 50.287 -14.003 -7.576 1.00 16.86 141 LEU A CA 1
ATOM 1102 C C . LEU A 1 141 ? 48.867 -14.349 -8.022 1.00 19.01 141 LEU A C 1
ATOM 1103 O O . LEU A 1 141 ? 48.572 -15.490 -8.375 1.00 19.25 141 LEU A O 1
ATOM 1108 N N . THR A 1 142 ? 47.996 -13.348 -8.018 1.00 17.69 142 THR A N 1
ATOM 1109 C CA . THR A 1 142 ? 46.614 -13.544 -8.462 1.00 20.22 142 THR A CA 1
ATOM 1110 C C . THR A 1 142 ? 46.560 -14.115 -9.875 1.00 20.45 142 THR A C 1
ATOM 1111 O O . THR A 1 142 ? 45.725 -14.969 -10.168 1.00 21.39 142 THR A O 1
ATOM 1115 N N . GLU A 1 143 ? 47.459 -13.652 -10.736 1.00 21.30 143 GLU A N 1
ATOM 1116 C CA . GLU A 1 143 ? 47.468 -14.087 -12.132 1.00 19.32 143 GLU A CA 1
ATOM 1117 C C . GLU A 1 143 ? 47.731 -15.584 -12.273 1.00 21.63 143 GLU A C 1
ATOM 1118 O O . GLU A 1 143 ? 47.340 -16.198 -13.264 1.00 23.01 143 GLU A O 1
ATOM 1124 N N . GLU A 1 144 ? 48.399 -16.167 -11.285 1.00 20.26 144 GLU A N 1
ATOM 1125 C CA . GLU A 1 144 ? 48.752 -17.580 -11.368 1.00 20.88 144 GLU A CA 1
ATOM 1126 C C . GLU A 1 144 ? 47.551 -18.468 -11.098 1.00 22.65 144 GLU A C 1
ATOM 1127 O O . GLU A 1 144 ? 47.567 -19.661 -11.429 1.00 22.95 144 GLU A O 1
ATOM 1133 N N . PHE A 1 145 ? 46.512 -17.898 -10.491 1.00 22.90 145 PHE A N 1
ATOM 1134 C CA . PHE A 1 145 ? 45.361 -18.681 -10.069 1.00 24.92 145 PHE A CA 1
ATOM 1135 C C . PHE A 1 145 ? 44.124 -18.463 -10.925 1.00 29.15 145 PHE A C 1
ATOM 1136 O O . PHE A 1 145 ? 43.018 -18.847 -10.541 1.00 33.10 145 PHE A O 1
ATOM 1144 N N . GLN A 1 146 ? 44.329 -17.860 -12.093 1.00 28.59 146 GLN A N 1
ATOM 1145 C CA . GLN A 1 146 ? 43.266 -17.717 -13.082 1.00 32.84 146 GLN A CA 1
ATOM 1146 C C . GLN A 1 146 ? 43.109 -18.990 -13.905 1.00 37.02 146 GLN A C 1
ATOM 1147 O O . GLN A 1 146 ? 44.094 -19.651 -14.235 1.00 40.17 146 GLN A O 1
#

Solvent-accessible surface area: 10950 Å² total; per-residue (Å²): 120,97,48,111,72,79,85,38,99,104,115,58,28,82,67,144,137,75,34,122,134,76,107,44,69,10,51,66,86,96,154,79,136,96,126,10,55,34,39,11,25,47,0,0,59,14,9,66,121,118,98,3,35,58,75,84,0,16,111,108,48,181,52,56,102,77,38,0,79,157,4,4,126,84,0,81,96,69,120,0,4,107,58,55,168,6,152,135,43,131,200,49,67,42,22,11,26,25,143,115,0,68,78,34,3,150,97,8,37,68,18,43,124,112,6,115,43,52,106,112,107,98,22,99,164,78,82,123,137,76,68,112,98,63,61,144,78,93,65,58,34,77,127,134,132,170

Nearest PDB structures (foldseek):
  5yhy-assembly1_A  TM=1.007E+00  e=5.550E-25  Lactococcus lactis subsp. lactis Il1403
  5yhz-assembly1_A-2  TM=9.465E-01  e=4.594E-23  Lactococcus lactis subsp. lactis Il1403
  5yi0-assembly1_B  TM=9.277E-01  e=5.566E-23  Lactococcus lactis subsp. lactis Il1403
  5yi3-assembly1_A  TM=7.394E-01  e=7.676E-22  Lactococcus lactis subsp. lactis Il1403
  6fi9-assembly1_A  TM=7.387E-01  e=2.007E-20  Lactococcus cremoris subsp. cremoris MG1363

InterPro domains:
  IPR000835 MarR-type HTH domain [PF01047] (35-92)
  IPR000835 MarR-type HTH domain [PS50995] (1-142)
  IPR000835 MarR-type HTH domain [SM00347] (28-130)
  IPR011991 ArsR-like helix-turn-helix domain [cd00090] (42-99)
  IPR036388 Winged helix-like DNA-binding domain superfamily [G3DSA:1.10.10.10] (35-97)
  IPR036390 Winged helix DNA-binding domain superfamily [SSF46785] (6-142)
  IPR047894 Adhesin competence regulator AdcR-like [NF038251] (3-144)
  IPR052067 Metal-responsive HTH-type transcriptional regulators [PTHR35790] (2-142)